Protein AF-A0A356KJX9-F1 (afdb_monomer)

Solvent-accessible surface area (backbone atoms only — not comparable to full-atom values): 5866 Å² total; per-residue (Å²): 135,82,75,45,57,92,79,72,38,79,90,72,83,77,83,80,50,74,64,41,49,51,51,50,51,59,51,48,56,54,34,46,74,7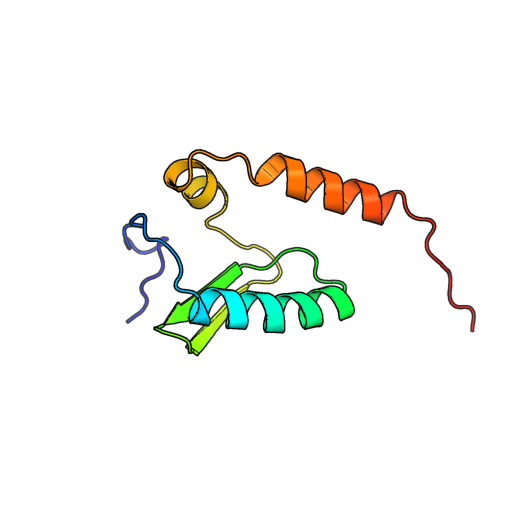4,68,47,87,59,66,33,80,41,64,60,80,78,42,79,76,48,76,34,69,84,81,52,70,63,61,72,55,49,25,64,64,70,73,45,79,63,63,62,62,51,50,54,51,52,50,51,59,69,70,43,80,80,80,75,81,75,132

Secondary structure (DSSP, 8-state):
----GGGTPPP---PPPHHHHHHHHHHHHHHHHTT----EEEEETTEEEEEESSS---HHHHHHHHTS--HHHHHHHHHHHHHS-------

Foldseek 3Di:
DPCPVVVVNDDDADDDDPLLVVLVVVVCVVCVVVVQLDWDFDDDNNDTDDIGRDDDDCQVVVCVRVVHNPPVVSVVVVVVVVPPPPPPPDD

Mean predicted aligned error: 7.29 Å

Radius of gyration: 15.55 Å; Cα contacts (8 Å, |Δi|>4): 58; chains: 1; bounding box: 39×29×47 Å

pLDDT: mean 84.67, std 15.31, range [37.88, 96.56]

Sequence (91 aa):
WRSNIHLGGKAQPGDPTREQLAVAELLGSRLLAEGIMLAGLDLIGTRAVELNVYSTGGLRDANRFAGLDFTQPILDAVERRVAAPTVRTGQ

Structure (mmCIF, N/CA/C/O backbone):
data_AF-A0A356KJX9-F1
#
_entry.id   AF-A0A356KJX9-F1
#
loop_
_atom_site.group_PDB
_atom_site.id
_atom_site.type_symbol
_atom_site.label_atom_id
_atom_site.label_alt_id
_atom_site.label_comp_id
_atom_site.label_asym_id
_atom_site.label_entity_id
_atom_site.label_seq_id
_atom_site.pdbx_PDB_ins_code
_atom_site.Cartn_x
_atom_site.Cartn_y
_atom_site.Cartn_z
_atom_site.occupancy
_atom_site.B_iso_or_equiv
_atom_site.auth_seq_id
_atom_site.auth_comp_id
_atom_site.auth_asym_id
_atom_site.auth_atom_id
_atom_site.pdbx_PDB_model_num
ATOM 1 N N . TRP A 1 1 ? 22.204 9.435 -3.694 1.00 41.22 1 TRP A N 1
ATOM 2 C CA . TRP A 1 1 ? 21.271 9.463 -4.834 1.00 41.22 1 TRP A CA 1
ATOM 3 C C . TRP A 1 1 ? 19.855 9.521 -4.284 1.00 41.22 1 TRP A C 1
ATOM 5 O O . TRP A 1 1 ? 19.465 8.590 -3.600 1.00 41.22 1 TRP A O 1
ATOM 15 N N . ARG A 1 2 ? 19.128 10.633 -4.471 1.00 40.31 2 ARG A N 1
ATOM 16 C CA . ARG A 1 2 ? 17.702 10.739 -4.110 1.00 40.31 2 ARG A CA 1
ATOM 17 C C . ARG A 1 2 ? 16.889 10.557 -5.390 1.00 40.31 2 ARG A C 1
ATOM 19 O O . ARG A 1 2 ? 16.715 11.517 -6.129 1.00 40.31 2 ARG A O 1
ATOM 26 N N . SER A 1 3 ? 16.414 9.343 -5.654 1.00 51.22 3 SER A N 1
ATOM 27 C CA . SER A 1 3 ? 15.561 9.020 -6.814 1.00 51.22 3 SER A CA 1
ATOM 28 C C . SER A 1 3 ? 14.102 9.443 -6.613 1.00 51.22 3 SER A C 1
ATOM 30 O O . SER A 1 3 ? 13.194 8.803 -7.133 1.00 51.22 3 SER A O 1
ATOM 32 N N . ASN A 1 4 ? 13.864 10.512 -5.849 1.00 57.16 4 ASN A N 1
ATOM 33 C CA . ASN A 1 4 ? 12.517 10.969 -5.548 1.00 57.16 4 ASN A CA 1
ATOM 34 C C . ASN A 1 4 ? 11.808 11.284 -6.872 1.00 57.16 4 ASN A C 1
ATOM 36 O O . ASN A 1 4 ? 12.294 12.118 -7.638 1.00 57.16 4 ASN A O 1
ATOM 40 N N . ILE A 1 5 ? 10.669 10.642 -7.148 1.00 57.91 5 ILE A N 1
ATOM 41 C CA . ILE A 1 5 ? 9.859 10.914 -8.350 1.00 57.91 5 ILE A CA 1
ATOM 42 C C . ILE A 1 5 ? 9.541 12.418 -8.443 1.00 57.91 5 ILE A C 1
ATOM 44 O O . ILE A 1 5 ? 9.565 13.010 -9.519 1.00 57.91 5 ILE A O 1
ATOM 48 N N . HIS A 1 6 ? 9.377 13.077 -7.292 1.00 54.50 6 HIS A N 1
ATOM 49 C CA . HIS A 1 6 ? 9.198 14.526 -7.189 1.00 54.50 6 HIS A CA 1
ATOM 50 C C . HIS A 1 6 ? 10.393 15.379 -7.655 1.00 54.50 6 HIS A C 1
ATOM 52 O O . HIS A 1 6 ? 10.194 16.541 -7.988 1.00 54.50 6 HIS A O 1
ATOM 58 N N . LEU A 1 7 ? 11.614 14.836 -7.707 1.00 52.09 7 LEU A N 1
ATOM 59 C CA . LEU A 1 7 ? 12.834 15.537 -8.141 1.00 52.09 7 LEU A CA 1
ATOM 60 C C . LEU A 1 7 ? 13.254 15.180 -9.581 1.00 52.09 7 LEU A C 1
ATOM 62 O O . LEU A 1 7 ? 14.380 15.468 -9.979 1.00 52.09 7 LEU A O 1
ATOM 66 N N . GLY A 1 8 ? 12.363 14.561 -10.366 1.00 53.19 8 GLY A N 1
ATOM 67 C CA . GLY A 1 8 ? 12.605 14.241 -11.780 1.00 53.19 8 GLY A CA 1
ATOM 68 C C . GLY A 1 8 ? 12.906 12.769 -12.073 1.00 53.19 8 GLY A C 1
ATOM 69 O O . GLY A 1 8 ? 13.236 12.432 -13.211 1.00 53.19 8 GLY A O 1
ATOM 70 N N . GLY A 1 9 ? 12.767 11.878 -11.085 1.00 61.53 9 GLY A N 1
ATOM 71 C CA . GLY A 1 9 ? 12.739 10.437 -11.336 1.00 61.53 9 GLY A CA 1
ATOM 72 C C . GLY A 1 9 ? 11.522 10.061 -12.187 1.00 61.53 9 GLY A C 1
ATOM 73 O O . GLY A 1 9 ? 10.402 10.466 -11.884 1.00 61.53 9 GLY A O 1
ATOM 74 N N . LYS A 1 10 ? 11.719 9.290 -13.263 1.00 66.44 10 LYS A N 1
ATOM 75 C CA . LYS A 1 10 ? 10.608 8.739 -14.054 1.00 66.44 10 LYS A CA 1
ATOM 76 C C . LYS A 1 10 ? 10.220 7.380 -13.492 1.00 66.44 10 LYS A C 1
ATOM 78 O O . LYS A 1 10 ? 11.046 6.471 -13.481 1.00 66.44 10 LYS A O 1
ATOM 83 N N . ALA A 1 11 ? 8.968 7.238 -13.071 1.00 74.00 11 ALA A N 1
ATOM 84 C CA . ALA A 1 11 ? 8.429 5.938 -12.708 1.00 74.00 11 ALA A CA 1
ATOM 85 C C . ALA A 1 11 ? 8.309 5.075 -13.975 1.00 74.00 11 ALA A C 1
ATOM 87 O O . ALA A 1 11 ? 7.801 5.540 -14.999 1.00 74.00 11 ALA A O 1
ATOM 88 N N . GLN A 1 12 ? 8.799 3.842 -13.910 1.00 74.06 12 GLN A N 1
ATOM 89 C CA . GLN A 1 12 ? 8.673 2.854 -14.976 1.00 74.06 12 GLN A CA 1
ATOM 90 C C . GLN A 1 12 ? 7.887 1.654 -14.445 1.00 74.06 12 GLN A C 1
ATOM 92 O O . GLN A 1 12 ? 8.045 1.316 -13.270 1.00 74.06 12 GLN A O 1
ATOM 97 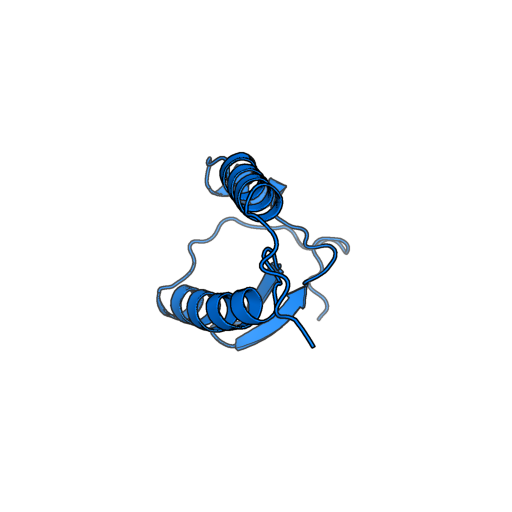N N . PRO A 1 13 ? 7.037 1.029 -15.274 1.00 75.81 13 PRO A N 1
ATOM 98 C CA . PRO A 1 13 ? 6.366 -0.200 -14.888 1.00 75.81 13 PRO A CA 1
ATOM 99 C C . PRO A 1 13 ? 7.399 -1.312 -14.676 1.00 75.81 13 PRO A C 1
ATOM 101 O O . PRO A 1 13 ? 8.373 -1.423 -15.421 1.00 75.81 13 PRO A O 1
ATOM 104 N N . GLY A 1 14 ? 7.167 -2.137 -13.665 1.00 83.06 14 GLY A N 1
ATOM 105 C CA . GLY A 1 14 ? 7.944 -3.333 -13.383 1.00 83.06 14 GLY A CA 1
ATOM 106 C C . GLY A 1 14 ? 7.137 -4.259 -12.487 1.00 83.06 14 GLY A C 1
ATOM 107 O O . GLY A 1 14 ? 6.364 -3.785 -11.652 1.00 83.06 14 GLY A O 1
ATOM 108 N N . ASP A 1 15 ? 7.315 -5.562 -12.672 1.00 87.31 15 ASP A N 1
ATOM 109 C CA . ASP A 1 15 ? 6.644 -6.563 -11.852 1.00 87.31 15 ASP A CA 1
ATOM 110 C C . ASP A 1 15 ? 7.477 -6.844 -10.594 1.00 87.31 15 ASP A C 1
ATOM 112 O O . ASP A 1 15 ? 8.680 -7.113 -10.705 1.00 87.31 15 ASP A O 1
ATOM 116 N N . PRO A 1 16 ? 6.881 -6.782 -9.390 1.00 90.50 16 PRO A N 1
ATOM 117 C CA . PRO A 1 16 ? 7.596 -7.111 -8.167 1.00 90.50 16 PRO A CA 1
ATOM 118 C C . PRO A 1 16 ? 7.970 -8.596 -8.158 1.00 90.50 16 PRO A C 1
ATOM 120 O O . PRO A 1 16 ? 7.164 -9.463 -8.504 1.00 90.50 16 PRO A O 1
ATOM 123 N N . THR A 1 17 ? 9.189 -8.914 -7.724 1.00 94.75 17 THR A N 1
ATOM 124 C CA . THR A 1 17 ? 9.605 -10.312 -7.566 1.00 94.75 17 THR A CA 1
ATOM 125 C C . THR A 1 17 ? 8.900 -10.964 -6.378 1.00 94.75 17 THR A C 1
ATOM 127 O O . THR A 1 17 ? 8.387 -10.295 -5.475 1.00 94.75 17 THR A O 1
ATOM 130 N N . ARG A 1 18 ? 8.920 -12.300 -6.325 1.00 96.38 18 ARG A N 1
ATOM 131 C CA . ARG A 1 18 ? 8.352 -13.063 -5.204 1.00 96.38 18 ARG A CA 1
ATOM 132 C C . ARG A 1 18 ? 8.958 -12.653 -3.859 1.00 96.38 18 ARG A C 1
ATOM 134 O O . ARG A 1 18 ? 8.248 -12.562 -2.864 1.00 96.38 18 ARG A O 1
ATOM 141 N N . GLU A 1 19 ? 10.261 -12.398 -3.824 1.00 96.19 19 GLU A N 1
ATOM 142 C CA . GLU A 1 19 ? 10.976 -11.982 -2.619 1.00 96.19 19 GLU A CA 1
ATOM 143 C C . GLU A 1 19 ? 10.560 -10.576 -2.177 1.00 96.19 19 GLU A C 1
ATOM 145 O O . GLU A 1 19 ? 10.420 -10.327 -0.982 1.00 96.19 19 GLU A O 1
ATOM 150 N N . GLN A 1 20 ? 10.321 -9.666 -3.125 1.00 95.62 20 GLN A N 1
ATOM 151 C CA . GLN A 1 20 ? 9.829 -8.319 -2.828 1.00 95.62 20 GLN A CA 1
ATOM 152 C C . GLN A 1 20 ? 8.412 -8.357 -2.249 1.00 95.62 20 GLN A C 1
ATOM 154 O O . GLN A 1 20 ? 8.138 -7.682 -1.257 1.00 95.62 20 GLN A O 1
ATOM 159 N N . LEU A 1 21 ? 7.540 -9.198 -2.811 1.00 95.31 21 LEU A N 1
ATOM 160 C CA . LEU A 1 21 ? 6.194 -9.421 -2.283 1.00 95.31 21 LEU A CA 1
ATOM 161 C C . LEU A 1 21 ? 6.225 -10.022 -0.872 1.00 95.31 21 LEU A C 1
ATOM 163 O O . LEU A 1 21 ? 5.483 -9.566 -0.007 1.00 95.31 21 LEU A O 1
ATOM 167 N N . ALA A 1 22 ? 7.128 -10.969 -0.603 1.00 96.56 22 ALA A N 1
ATOM 168 C CA . ALA A 1 22 ? 7.284 -11.545 0.733 1.00 96.56 22 ALA A CA 1
ATOM 169 C C . ALA A 1 22 ? 7.711 -10.496 1.780 1.00 96.56 22 ALA A C 1
ATOM 171 O O . ALA A 1 22 ? 7.232 -10.515 2.914 1.00 96.56 22 ALA A O 1
ATOM 172 N N . VAL A 1 23 ? 8.583 -9.550 1.405 1.00 96.19 23 VAL A N 1
ATOM 173 C CA . VAL A 1 23 ? 8.949 -8.420 2.278 1.00 96.19 23 VAL A CA 1
ATOM 174 C C . VAL A 1 23 ? 7.740 -7.515 2.531 1.00 96.19 23 VAL A C 1
ATOM 176 O O . VAL A 1 23 ? 7.495 -7.137 3.679 1.00 96.19 23 VAL A O 1
ATOM 179 N N . ALA A 1 24 ? 6.969 -7.197 1.488 1.00 95.44 24 ALA A N 1
ATOM 180 C CA . ALA A 1 24 ? 5.764 -6.381 1.610 1.00 95.44 24 ALA A CA 1
ATOM 181 C C . ALA A 1 24 ? 4.705 -7.038 2.512 1.00 95.44 24 ALA A C 1
ATOM 183 O O . ALA A 1 24 ? 4.125 -6.361 3.356 1.00 95.44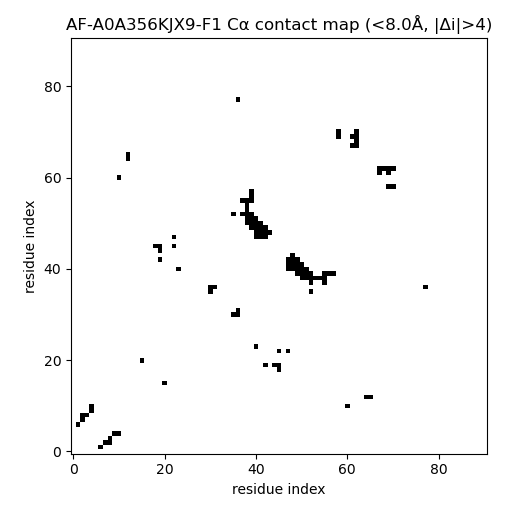 24 ALA A O 1
ATOM 184 N N . GLU A 1 25 ? 4.496 -8.350 2.399 1.00 95.94 25 GLU A N 1
ATOM 185 C CA . GLU A 1 25 ? 3.544 -9.109 3.220 1.00 95.94 25 GLU A CA 1
ATOM 186 C C . GLU A 1 25 ? 3.966 -9.153 4.699 1.00 95.94 25 GLU A C 1
ATOM 188 O O . GLU A 1 25 ? 3.166 -8.869 5.598 1.00 95.94 25 GLU A O 1
ATOM 193 N N . LEU A 1 26 ? 5.252 -9.413 4.963 1.00 95.62 26 LEU A N 1
ATOM 194 C CA . LEU A 1 26 ? 5.802 -9.403 6.319 1.00 95.62 26 LEU A CA 1
ATOM 195 C C . LEU A 1 26 ? 5.636 -8.032 6.989 1.00 95.62 26 LEU A C 1
ATOM 197 O O . LEU A 1 26 ? 5.189 -7.958 8.134 1.00 95.62 26 LEU A O 1
ATOM 201 N N . LEU A 1 27 ? 5.989 -6.948 6.295 1.00 95.06 27 LEU A N 1
ATOM 202 C CA . LEU A 1 27 ? 5.854 -5.594 6.834 1.00 95.06 27 LEU A CA 1
ATOM 203 C C . LEU A 1 27 ? 4.385 -5.182 6.962 1.00 95.06 27 LEU A C 1
ATOM 205 O O . LEU A 1 27 ? 3.998 -4.640 7.995 1.00 95.06 27 LEU A O 1
ATOM 209 N N . GLY A 1 28 ? 3.561 -5.495 5.961 1.00 94.69 28 GLY A N 1
ATOM 210 C CA . GLY A 1 28 ? 2.133 -5.186 5.948 1.00 94.69 28 GLY A CA 1
ATOM 211 C C . GLY A 1 28 ? 1.391 -5.796 7.136 1.00 94.69 28 GLY A C 1
ATOM 212 O O . GLY A 1 28 ? 0.618 -5.102 7.791 1.00 94.69 28 GLY A O 1
ATOM 213 N N . SER A 1 29 ? 1.686 -7.053 7.485 1.00 94.56 29 SER A N 1
ATOM 214 C CA . SER A 1 29 ? 1.072 -7.712 8.649 1.00 94.56 29 SER A CA 1
ATOM 215 C C . SER A 1 29 ? 1.380 -7.001 9.974 1.00 94.56 29 SER A C 1
ATOM 217 O O . SER A 1 29 ? 0.486 -6.816 10.801 1.00 94.56 29 SER A O 1
ATOM 219 N N . ARG A 1 30 ? 2.623 -6.537 10.162 1.00 95.12 30 ARG A N 1
ATOM 220 C CA . ARG A 1 30 ? 3.030 -5.778 11.354 1.00 95.12 30 ARG A CA 1
ATOM 221 C C . ARG A 1 30 ? 2.379 -4.401 11.391 1.00 95.12 30 ARG A C 1
ATOM 223 O O . ARG A 1 30 ? 1.872 -4.003 12.430 1.00 95.12 30 ARG A O 1
ATOM 230 N N . LEU A 1 31 ? 2.352 -3.698 10.261 1.00 94.62 31 LEU A N 1
ATOM 231 C CA . LEU A 1 31 ? 1.725 -2.378 10.160 1.00 94.62 31 LEU A CA 1
ATOM 232 C C . LEU A 1 31 ? 0.230 -2.432 10.460 1.00 94.62 31 LEU A C 1
ATOM 234 O O . LEU A 1 31 ? -0.275 -1.591 11.200 1.00 94.62 31 LEU A O 1
ATOM 238 N N . LEU A 1 32 ? -0.458 -3.458 9.963 1.00 92.06 32 LEU A N 1
ATOM 239 C CA . LEU A 1 32 ? -1.875 -3.647 10.240 1.00 92.06 32 LEU A CA 1
ATOM 240 C C . LEU A 1 32 ? -2.142 -3.895 11.732 1.00 92.06 32 LEU A C 1
ATOM 242 O O . LEU A 1 32 ? -3.124 -3.373 12.262 1.00 92.06 32 LEU A O 1
ATOM 246 N N . ALA A 1 33 ? -1.264 -4.639 12.416 1.00 92.75 33 ALA A N 1
ATOM 247 C CA . ALA A 1 33 ? -1.346 -4.845 13.864 1.00 92.75 33 ALA A CA 1
ATOM 248 C C . ALA A 1 33 ? -1.184 -3.532 14.654 1.00 92.75 33 ALA A C 1
ATOM 250 O O . ALA A 1 33 ? -1.866 -3.335 15.655 1.00 92.75 33 ALA A O 1
ATOM 251 N N . GLU A 1 34 ? -0.364 -2.607 14.151 1.00 92.69 34 GLU A N 1
ATOM 252 C CA . GLU A 1 34 ? -0.189 -1.245 14.686 1.00 92.69 34 GLU A CA 1
ATOM 253 C C . GLU A 1 34 ? -1.293 -0.266 14.223 1.00 92.69 34 GLU A C 1
ATOM 255 O O . GLU A 1 34 ? -1.256 0.928 14.516 1.00 92.69 34 GLU A O 1
ATOM 260 N N . GLY A 1 35 ? -2.297 -0.743 13.478 1.00 91.25 35 GLY A N 1
ATOM 261 C CA . GLY A 1 35 ? -3.417 0.067 12.993 1.00 91.25 35 GLY A CA 1
ATOM 262 C C . GLY A 1 35 ? -3.125 0.901 11.741 1.00 91.25 35 GLY A C 1
ATOM 263 O O . GLY A 1 35 ? -3.981 1.685 11.326 1.00 91.25 35 GLY A O 1
ATOM 264 N N . ILE A 1 36 ? -1.966 0.719 11.109 1.00 93.12 36 ILE A N 1
ATOM 265 C CA . ILE A 1 36 ? -1.586 1.375 9.855 1.00 93.12 36 ILE A CA 1
ATOM 266 C C . ILE A 1 36 ? -2.134 0.544 8.688 1.00 93.12 36 ILE A C 1
ATOM 268 O O . ILE A 1 36 ? -1.620 -0.524 8.369 1.00 93.12 36 ILE A O 1
ATOM 272 N N . MET A 1 37 ? -3.197 1.034 8.046 1.00 91.12 37 MET A N 1
ATOM 273 C CA . MET A 1 37 ? -3.873 0.317 6.951 1.00 91.12 37 MET A CA 1
ATOM 274 C C . MET A 1 37 ? -3.258 0.537 5.569 1.00 91.12 37 MET A C 1
ATOM 276 O O . MET A 1 37 ? -3.493 -0.261 4.665 1.00 91.12 37 MET A O 1
ATOM 280 N N . LEU A 1 38 ? -2.520 1.631 5.382 1.00 93.06 38 LEU A N 1
ATOM 281 C CA . LEU A 1 38 ? -1.939 1.995 4.097 1.00 93.06 38 LEU A CA 1
ATOM 282 C C . LEU A 1 38 ? -0.557 2.603 4.314 1.00 93.06 38 LEU A C 1
ATOM 284 O O . LEU A 1 38 ? -0.398 3.535 5.099 1.00 93.06 38 LEU A O 1
ATOM 288 N N . ALA A 1 39 ? 0.430 2.081 3.592 1.00 94.25 3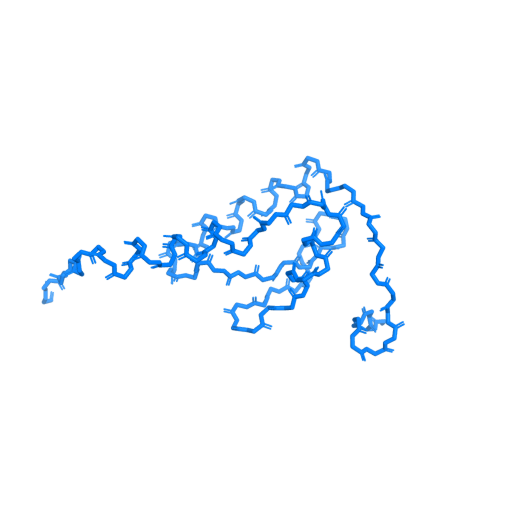9 ALA A N 1
ATOM 289 C CA . ALA A 1 39 ? 1.785 2.604 3.582 1.00 94.25 39 ALA A CA 1
ATOM 290 C C . ALA A 1 39 ? 2.411 2.445 2.193 1.00 94.25 39 ALA A C 1
ATOM 292 O O . ALA A 1 39 ? 2.070 1.530 1.446 1.00 94.25 39 ALA A O 1
ATOM 293 N N . GLY A 1 40 ? 3.336 3.338 1.853 1.00 94.50 40 GLY A N 1
ATOM 294 C CA . GLY A 1 40 ? 4.245 3.178 0.720 1.00 94.50 40 GLY A CA 1
ATOM 295 C C . GLY A 1 40 ? 5.528 2.512 1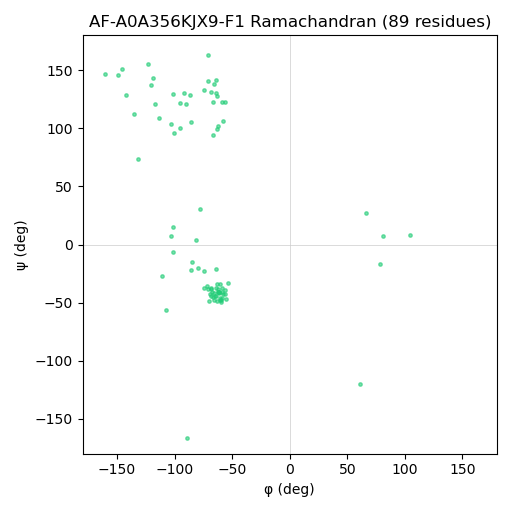.176 1.00 94.50 40 GLY A C 1
ATOM 296 O O . GLY A 1 40 ? 6.109 2.951 2.166 1.00 94.50 40 GLY A O 1
ATOM 297 N N . LEU A 1 41 ? 5.959 1.471 0.469 1.00 93.38 41 LEU A N 1
ATOM 298 C CA . LEU A 1 41 ? 7.187 0.738 0.752 1.00 93.38 41 LEU A CA 1
ATOM 299 C C . LEU A 1 41 ? 8.148 0.879 -0.426 1.00 93.38 41 LEU A C 1
ATOM 301 O O . LEU A 1 41 ? 7.849 0.408 -1.524 1.00 93.38 41 LEU A O 1
ATOM 305 N N . ASP A 1 42 ? 9.326 1.431 -0.157 1.00 92.19 42 ASP A N 1
ATOM 306 C CA . ASP A 1 42 ? 10.384 1.541 -1.152 1.00 92.19 42 ASP A CA 1
ATOM 307 C C . ASP A 1 42 ? 11.423 0.443 -0.924 1.00 92.19 42 ASP A C 1
ATOM 309 O O . ASP A 1 42 ? 11.948 0.259 0.182 1.00 92.19 42 ASP A O 1
ATOM 313 N N . LEU A 1 43 ? 11.740 -0.282 -1.998 1.00 92.38 43 LEU A N 1
ATOM 314 C CA . LEU A 1 43 ? 12.678 -1.401 -1.992 1.00 92.38 43 LEU A CA 1
ATOM 315 C C . LEU A 1 43 ? 13.841 -1.152 -2.957 1.00 92.38 43 LEU A C 1
ATOM 317 O O . LEU A 1 43 ? 13.644 -0.748 -4.101 1.00 92.38 43 LEU A O 1
ATOM 321 N N . ILE A 1 44 ? 15.059 -1.485 -2.520 1.00 91.62 44 ILE A N 1
ATOM 322 C CA . ILE A 1 44 ? 16.211 -1.708 -3.405 1.00 91.62 44 ILE A CA 1
ATOM 323 C C . ILE A 1 44 ? 16.584 -3.187 -3.307 1.00 91.62 44 ILE A C 1
ATOM 325 O O . ILE A 1 44 ? 17.076 -3.656 -2.275 1.00 91.62 44 ILE A O 1
ATOM 329 N N . GLY A 1 45 ? 16.312 -3.945 -4.372 1.00 90.06 45 GLY A N 1
ATOM 330 C CA . GLY A 1 45 ? 16.311 -5.407 -4.299 1.00 90.06 45 GLY A CA 1
ATOM 331 C C . GLY A 1 45 ? 15.258 -5.874 -3.291 1.00 90.06 45 GLY A C 1
ATOM 332 O O . GLY A 1 45 ? 14.084 -5.551 -3.444 1.00 90.06 45 GLY A O 1
ATOM 333 N N . THR A 1 46 ? 15.687 -6.584 -2.245 1.00 92.19 46 THR A N 1
ATOM 334 C CA . THR A 1 46 ? 14.844 -7.049 -1.124 1.00 92.19 46 THR A CA 1
ATOM 335 C C . THR A 1 46 ? 15.011 -6.219 0.154 1.00 92.19 46 THR A C 1
ATOM 337 O O . THR A 1 46 ? 14.501 -6.589 1.210 1.00 92.19 46 THR A O 1
ATOM 340 N N . ARG A 1 47 ? 15.749 -5.103 0.099 1.00 93.12 47 ARG A N 1
ATOM 341 C CA . ARG A 1 47 ? 15.980 -4.236 1.260 1.00 93.12 47 ARG A CA 1
ATOM 342 C C . ARG A 1 47 ? 14.975 -3.092 1.271 1.00 93.12 47 ARG A C 1
ATOM 344 O O . ARG A 1 47 ? 14.953 -2.305 0.327 1.00 93.12 47 ARG A O 1
ATOM 351 N N . ALA A 1 48 ? 14.202 -2.983 2.350 1.00 92.50 48 ALA A N 1
ATOM 352 C CA . ALA A 1 48 ? 13.377 -1.812 2.633 1.00 92.50 48 ALA A CA 1
ATOM 353 C C . ALA A 1 48 ? 14.276 -0.608 2.919 1.00 92.50 48 ALA A C 1
ATOM 355 O O . ALA A 1 48 ? 15.137 -0.672 3.798 1.00 92.50 48 ALA A O 1
ATOM 356 N N . VAL A 1 49 ? 14.097 0.463 2.148 1.00 93.81 49 VAL A N 1
ATOM 357 C CA . VAL A 1 49 ? 14.882 1.700 2.282 1.00 93.81 49 VAL A CA 1
ATOM 358 C C . VAL A 1 49 ? 14.055 2.860 2.818 1.00 93.81 49 VAL A C 1
ATOM 360 O O . VAL A 1 49 ? 14.609 3.728 3.487 1.00 93.81 49 VAL A O 1
ATOM 363 N N . GLU A 1 50 ? 12.743 2.853 2.582 1.00 92.31 50 GLU A N 1
ATOM 364 C CA . GLU A 1 50 ? 11.818 3.868 3.078 1.00 92.31 50 GLU A CA 1
ATOM 365 C C . GLU A 1 50 ? 10.434 3.254 3.317 1.00 92.31 50 GLU A C 1
ATOM 367 O O . GLU A 1 50 ? 10.011 2.341 2.603 1.00 92.31 50 GLU A O 1
ATOM 372 N N . LEU A 1 51 ? 9.739 3.754 4.341 1.00 92.31 51 LEU A N 1
ATOM 373 C CA . LEU A 1 51 ? 8.367 3.379 4.658 1.00 92.31 51 LEU A CA 1
ATOM 374 C C . LEU A 1 51 ? 7.547 4.635 4.975 1.00 92.31 51 LEU A C 1
ATOM 376 O O . LEU A 1 51 ? 7.750 5.283 6.002 1.00 92.31 51 LEU A O 1
ATOM 380 N N . ASN A 1 52 ? 6.599 4.955 4.100 1.00 92.69 52 ASN A N 1
ATOM 381 C CA . ASN A 1 52 ? 5.756 6.142 4.179 1.00 92.69 52 ASN A CA 1
ATOM 382 C C . ASN A 1 52 ? 4.357 5.787 4.687 1.00 92.69 52 ASN A C 1
ATOM 384 O O . ASN A 1 52 ? 3.536 5.275 3.932 1.00 92.69 52 ASN A O 1
ATOM 388 N N . VAL A 1 53 ? 4.071 6.085 5.957 1.00 91.19 53 VAL A N 1
ATOM 389 C CA . VAL A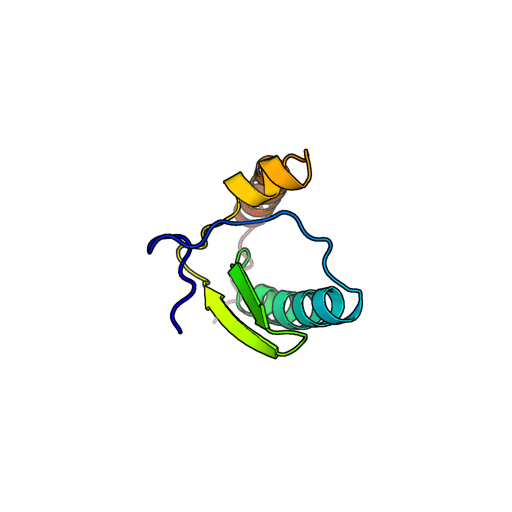 1 53 ? 2.818 5.679 6.638 1.00 91.19 53 VAL A CA 1
ATOM 390 C C . VAL A 1 53 ? 1.764 6.788 6.762 1.00 91.19 53 VAL A C 1
ATOM 392 O O . VAL A 1 53 ? 0.653 6.522 7.203 1.00 91.19 53 VAL A O 1
ATOM 395 N N . TYR A 1 54 ? 2.095 8.029 6.388 1.00 81.19 54 TYR A N 1
ATOM 396 C CA . TYR A 1 54 ? 1.186 9.182 6.513 1.00 81.19 54 TYR A CA 1
ATOM 397 C C . TYR A 1 54 ? 0.635 9.659 5.168 1.00 81.19 54 TYR A C 1
ATOM 399 O O . TYR A 1 54 ? -0.573 9.734 4.978 1.00 81.19 54 TYR A O 1
ATOM 407 N N . SER A 1 55 ? 1.522 9.995 4.230 1.00 80.44 55 SER A N 1
ATOM 408 C CA . SER A 1 55 ? 1.162 10.544 2.919 1.00 80.44 55 SER A CA 1
ATOM 409 C C . SER A 1 55 ? 1.924 9.786 1.840 1.00 80.44 55 SER A C 1
ATOM 411 O O . SER A 1 55 ? 2.925 10.262 1.306 1.00 80.44 55 SER A O 1
ATOM 413 N N . THR A 1 56 ? 1.499 8.547 1.589 1.00 85.75 56 THR A N 1
ATOM 414 C CA . THR A 1 56 ? 2.119 7.721 0.552 1.00 85.75 56 THR A CA 1
ATOM 415 C C . THR A 1 56 ? 1.703 8.188 -0.843 1.00 85.75 56 THR A C 1
ATOM 417 O O . THR A 1 56 ? 0.528 8.450 -1.109 1.00 85.75 56 THR A O 1
ATOM 420 N N . GLY A 1 57 ? 2.685 8.317 -1.735 1.00 85.88 57 GLY A N 1
ATOM 421 C CA . GLY A 1 57 ? 2.474 8.627 -3.145 1.00 85.88 57 GLY A CA 1
ATOM 422 C C . GLY A 1 57 ? 2.292 7.371 -4.002 1.00 85.88 57 GLY A C 1
ATOM 423 O O . GLY A 1 57 ? 2.079 6.269 -3.512 1.00 85.88 57 GLY A O 1
ATOM 424 N N . GLY A 1 58 ? 2.371 7.529 -5.323 1.00 87.38 58 GLY A N 1
ATOM 425 C CA . GLY A 1 58 ? 2.485 6.396 -6.250 1.00 87.38 58 GLY A CA 1
ATOM 426 C C . GLY A 1 58 ? 1.198 5.621 -6.559 1.00 87.38 58 GLY A C 1
ATOM 427 O O . GLY A 1 58 ? 1.161 4.971 -7.596 1.00 87.38 58 GLY A O 1
ATOM 428 N N . LEU A 1 59 ? 0.114 5.745 -5.779 1.00 90.56 59 LEU A N 1
ATOM 429 C CA . LEU A 1 59 ? -1.147 5.014 -6.030 1.00 90.56 59 LEU A CA 1
ATOM 430 C C . LEU A 1 59 ? -1.719 5.257 -7.440 1.00 90.56 59 LEU A C 1
ATOM 432 O O . LEU A 1 59 ? -2.117 4.324 -8.130 1.00 90.56 59 LEU A O 1
ATOM 436 N N . ARG A 1 60 ? -1.698 6.511 -7.911 1.00 90.19 60 ARG A N 1
ATOM 437 C CA . ARG A 1 60 ? -2.133 6.860 -9.275 1.00 90.19 60 ARG A CA 1
ATOM 438 C C . ARG A 1 60 ? -1.268 6.192 -10.346 1.00 90.19 60 ARG A C 1
ATOM 440 O O . ARG A 1 60 ? -1.784 5.763 -11.374 1.00 90.19 60 ARG A O 1
ATOM 447 N N . ASP A 1 61 ? 0.043 6.153 -10.128 1.00 90.38 61 ASP A N 1
ATOM 448 C CA . ASP A 1 61 ? 0.974 5.535 -11.068 1.00 90.38 61 ASP A CA 1
ATOM 449 C C . ASP A 1 61 ? 0.824 4.010 -11.051 1.00 90.38 61 ASP A C 1
ATOM 451 O O . ASP A 1 61 ? 0.805 3.408 -12.118 1.00 90.38 61 ASP A O 1
ATOM 455 N N . ALA A 1 62 ? 0.607 3.406 -9.878 1.00 90.12 62 ALA A N 1
ATOM 456 C CA . ALA A 1 62 ? 0.307 1.986 -9.723 1.00 90.12 62 ALA A CA 1
ATOM 457 C C . ALA A 1 62 ? -0.980 1.590 -10.463 1.00 90.12 62 ALA A C 1
ATOM 459 O O . ALA A 1 62 ? -0.941 0.654 -11.257 1.00 90.12 62 ALA A O 1
ATOM 460 N N . ASN A 1 63 ? -2.076 2.345 -10.294 1.00 92.62 63 ASN A N 1
ATOM 461 C CA . ASN A 1 63 ? -3.316 2.122 -11.049 1.00 92.62 63 ASN A CA 1
ATOM 462 C C . ASN A 1 63 ? -3.052 2.157 -12.563 1.00 92.62 63 ASN A C 1
ATOM 464 O O . ASN A 1 63 ? -3.466 1.264 -13.301 1.00 92.62 63 ASN A O 1
ATOM 468 N N . ARG A 1 64 ? -2.313 3.173 -13.036 1.00 92.38 64 ARG A N 1
ATOM 469 C CA . ARG A 1 64 ? -1.984 3.325 -14.461 1.00 92.38 64 ARG A CA 1
ATOM 470 C C . ARG A 1 64 ? -1.109 2.185 -14.984 1.00 92.38 64 ARG A C 1
ATOM 472 O O . ARG A 1 64 ? -1.349 1.714 -16.089 1.00 92.38 64 ARG A O 1
ATOM 479 N N . PHE A 1 65 ? -0.078 1.787 -14.243 1.00 91.62 65 PHE A N 1
ATOM 480 C CA . PHE A 1 65 ? 0.879 0.773 -14.689 1.00 91.62 65 PHE A CA 1
ATOM 481 C C . PHE A 1 65 ? 0.310 -0.641 -14.634 1.00 91.62 65 PHE A C 1
ATOM 483 O O . PHE A 1 65 ? 0.578 -1.418 -15.543 1.00 91.62 65 PHE A O 1
ATOM 490 N N . ALA A 1 66 ? -0.491 -0.960 -13.617 1.00 90.44 66 ALA A N 1
ATOM 491 C CA . ALA A 1 66 ? -1.148 -2.258 -13.512 1.00 90.44 66 ALA A CA 1
ATOM 492 C C . ALA A 1 66 ? -2.408 -2.361 -14.387 1.00 90.44 66 ALA A C 1
ATOM 494 O O . ALA A 1 66 ? -2.864 -3.464 -14.667 1.00 90.44 66 ALA A O 1
ATOM 495 N N . GLY A 1 67 ? -2.999 -1.229 -14.794 1.00 93.56 67 GLY A N 1
ATOM 496 C CA . GLY A 1 67 ? -4.306 -1.212 -15.455 1.00 93.56 67 GLY A CA 1
ATOM 497 C C . GLY A 1 67 ? -5.442 -1.671 -14.533 1.00 93.56 67 GLY A C 1
ATOM 498 O O . GLY A 1 67 ? -6.441 -2.201 -15.012 1.00 93.56 67 GLY A O 1
ATOM 499 N N . LEU A 1 68 ? -5.275 -1.497 -13.218 1.00 94.25 68 LEU A N 1
ATOM 500 C CA . LEU A 1 68 ? -6.201 -1.932 -12.170 1.00 94.25 68 LEU A CA 1
ATOM 501 C C . LEU A 1 68 ? -6.638 -0.740 -11.314 1.00 94.25 68 LEU A C 1
ATOM 503 O O . LEU A 1 68 ? -5.916 0.250 -11.199 1.00 94.25 68 LEU A O 1
ATOM 507 N N . ASP A 1 69 ? -7.807 -0.850 -10.684 1.00 94.88 69 ASP A N 1
ATOM 508 C CA . ASP A 1 69 ? -8.252 0.101 -9.666 1.00 94.88 69 ASP A CA 1
ATOM 509 C C . ASP A 1 69 ? -7.908 -0.421 -8.266 1.00 94.88 69 ASP A C 1
ATOM 511 O O . ASP A 1 69 ? -8.605 -1.268 -7.707 1.00 94.88 69 ASP A O 1
ATOM 515 N N . PHE A 1 70 ? -6.819 0.092 -7.693 1.00 94.38 70 PHE A N 1
ATOM 516 C CA . PHE A 1 70 ? -6.465 -0.158 -6.297 1.00 94.38 70 PHE A CA 1
ATOM 517 C C . PHE A 1 70 ? -7.171 0.799 -5.330 1.00 94.38 70 PHE A C 1
ATOM 519 O O . PHE A 1 70 ? -7.186 0.546 -4.128 1.00 94.38 70 PHE A O 1
ATOM 526 N N . THR A 1 71 ? -7.756 1.895 -5.815 1.00 94.12 71 THR A N 1
ATOM 527 C CA . THR A 1 71 ? -8.381 2.918 -4.973 1.00 94.12 71 THR A CA 1
ATOM 528 C C . THR A 1 71 ? -9.663 2.400 -4.335 1.00 94.12 71 THR A C 1
ATOM 530 O O . THR A 1 71 ? -9.801 2.517 -3.117 1.00 94.12 71 THR A O 1
ATOM 533 N N . GLN A 1 72 ? -10.560 1.782 -5.110 1.00 95.81 72 GLN A N 1
ATOM 534 C CA . GLN A 1 72 ? -11.824 1.274 -4.567 1.00 95.81 72 GLN A CA 1
ATOM 535 C C . GLN A 1 72 ? -11.619 0.218 -3.460 1.00 95.81 72 GLN A C 1
ATOM 537 O O . GLN A 1 72 ? -12.141 0.420 -2.365 1.00 95.81 72 GLN A O 1
ATOM 542 N N . PRO A 1 73 ? -10.791 -0.836 -3.634 1.00 95.38 73 PRO A N 1
ATOM 543 C CA . PRO A 1 73 ? -10.573 -1.824 -2.573 1.00 95.38 73 PRO A CA 1
ATOM 544 C C . PRO A 1 73 ? -9.975 -1.243 -1.284 1.00 95.38 73 PRO A C 1
ATOM 546 O O . PRO A 1 73 ? -10.287 -1.720 -0.188 1.00 95.38 73 PRO A O 1
ATOM 549 N N . ILE A 1 74 ? -9.113 -0.223 -1.401 1.00 93.50 74 ILE A N 1
ATOM 550 C CA . ILE A 1 74 ? -8.545 0.489 -0.249 1.00 93.50 74 ILE A CA 1
ATOM 551 C C . ILE A 1 74 ? -9.650 1.240 0.498 1.00 93.50 74 ILE A C 1
ATOM 553 O O . ILE A 1 74 ? -9.742 1.119 1.719 1.00 93.50 74 ILE A O 1
ATOM 557 N N . LEU A 1 75 ? -10.499 1.983 -0.217 1.00 93.88 75 LEU A N 1
ATOM 558 C CA . LEU A 1 75 ? -11.623 2.705 0.383 1.00 93.88 75 LEU A CA 1
ATOM 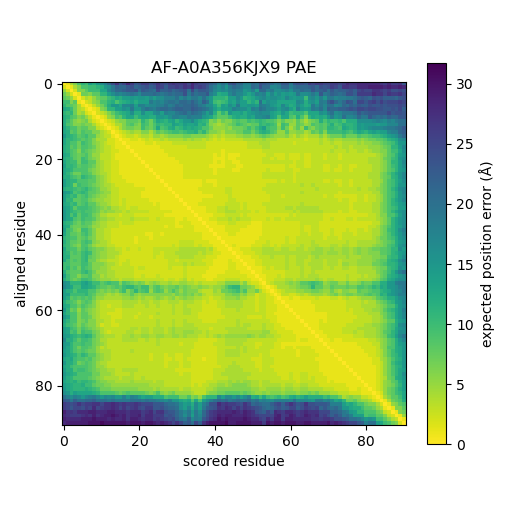559 C C . LEU A 1 75 ? -12.595 1.746 1.069 1.00 93.88 75 LEU A C 1
ATOM 561 O O . LEU A 1 75 ? -12.902 1.947 2.242 1.00 93.88 75 LEU A O 1
ATOM 565 N N . ASP A 1 76 ? -12.964 0.644 0.413 1.00 95.50 76 ASP A N 1
ATOM 566 C CA . ASP A 1 76 ? -13.845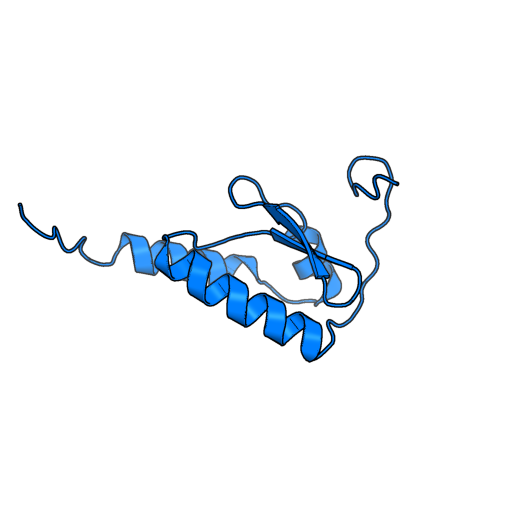 -0.365 1.004 1.00 95.50 76 ASP A CA 1
ATOM 567 C C . ASP A 1 76 ? -13.250 -0.943 2.302 1.00 95.50 76 ASP A C 1
ATOM 569 O O . ASP A 1 76 ? -13.965 -1.239 3.261 1.00 95.50 76 ASP A O 1
ATOM 573 N N . ALA A 1 77 ? -11.926 -1.139 2.357 1.00 92.31 77 ALA A N 1
ATOM 574 C CA . ALA A 1 77 ? -11.247 -1.620 3.559 1.00 92.31 77 ALA A CA 1
ATOM 575 C C . ALA A 1 77 ? -11.290 -0.598 4.702 1.00 92.31 77 ALA A C 1
ATOM 577 O O . ALA A 1 77 ? -11.538 -0.975 5.852 1.00 92.31 77 ALA A O 1
ATOM 578 N N . VAL A 1 78 ? -11.096 0.684 4.385 1.00 91.12 78 VAL A N 1
ATOM 579 C CA . VAL A 1 78 ? -11.215 1.785 5.348 1.00 91.12 78 VAL A CA 1
ATOM 580 C C . VAL A 1 78 ? -12.646 1.875 5.876 1.00 91.12 78 VAL A C 1
ATOM 582 O O . VAL A 1 78 ? -12.844 1.901 7.090 1.00 91.12 78 VAL A O 1
ATOM 585 N N . GLU A 1 79 ? -13.643 1.852 4.991 1.00 94.00 79 GLU A N 1
ATOM 586 C CA . GLU A 1 79 ? -15.063 1.897 5.350 1.00 94.00 79 GLU A CA 1
ATOM 587 C C . GLU A 1 79 ? -15.454 0.731 6.258 1.00 94.00 79 GLU A C 1
ATOM 589 O O . GLU A 1 79 ? -16.064 0.948 7.306 1.00 94.00 79 GLU A O 1
ATOM 594 N N . ARG A 1 80 ? -15.029 -0.499 5.934 1.00 93.31 80 ARG A N 1
ATOM 595 C CA . ARG A 1 80 ? -15.254 -1.670 6.798 1.00 93.31 80 ARG A CA 1
ATOM 596 C C . ARG A 1 80 ? -14.650 -1.492 8.187 1.00 93.31 80 ARG A C 1
ATOM 598 O O . ARG A 1 80 ? -15.280 -1.879 9.169 1.00 93.31 80 ARG A O 1
ATOM 605 N N . ARG A 1 81 ? -13.446 -0.919 8.294 1.00 87.94 81 ARG A N 1
ATOM 606 C CA . ARG A 1 81 ? -12.808 -0.681 9.597 1.00 87.94 81 ARG A CA 1
ATOM 607 C C . ARG A 1 81 ? -13.537 0.387 10.405 1.00 87.94 81 ARG A C 1
ATOM 609 O O . ARG A 1 81 ? -13.640 0.236 11.616 1.00 87.94 81 ARG A O 1
ATOM 616 N N . VAL A 1 82 ? -14.028 1.441 9.757 1.00 89.75 82 VAL A N 1
ATOM 617 C CA . VAL A 1 82 ? -14.784 2.516 10.421 1.00 89.75 82 VAL A CA 1
ATOM 618 C C . VAL A 1 82 ? -16.182 2.046 10.835 1.00 89.75 82 VAL A C 1
ATOM 620 O O . VAL A 1 82 ? -16.667 2.438 11.892 1.00 89.75 82 VAL A O 1
ATOM 623 N N . ALA A 1 83 ? -16.823 1.191 10.035 1.00 91.25 83 ALA A N 1
ATOM 624 C CA . ALA A 1 83 ? -18.130 0.614 10.341 1.00 91.25 83 ALA A CA 1
ATOM 625 C C . ALA A 1 83 ? -18.070 -0.481 11.421 1.00 91.25 83 ALA A C 1
ATOM 627 O O . ALA A 1 83 ? -19.080 -0.762 12.070 1.00 91.25 83 ALA A O 1
ATOM 628 N N . ALA A 1 84 ? -16.907 -1.110 11.620 1.00 81.75 84 ALA A N 1
ATOM 629 C CA . ALA A 1 84 ? -16.716 -2.077 12.688 1.00 81.75 84 ALA A CA 1
ATOM 630 C C . ALA A 1 84 ? -16.895 -1.383 14.053 1.00 81.75 84 ALA A C 1
ATOM 632 O O . ALA A 1 84 ? -16.246 -0.366 14.308 1.00 81.75 84 ALA A O 1
ATOM 633 N N . PRO A 1 85 ? -17.742 -1.912 14.956 1.00 71.31 85 PRO A N 1
ATOM 634 C CA . PRO A 1 85 ? -17.884 -1.353 16.292 1.00 71.31 85 PRO A CA 1
ATOM 635 C C . PRO A 1 85 ? -16.518 -1.314 16.973 1.00 71.31 85 PRO A C 1
ATOM 637 O O . PRO A 1 85 ? -15.868 -2.352 17.115 1.00 71.31 85 PRO A O 1
ATOM 640 N N . THR A 1 86 ? -16.078 -0.131 17.408 1.00 64.12 86 THR A N 1
ATOM 641 C CA . THR A 1 86 ? -14.883 -0.013 18.241 1.00 64.12 86 THR A CA 1
ATOM 642 C C . THR A 1 86 ? -15.106 -0.853 19.490 1.00 64.12 86 THR A C 1
ATOM 644 O O . THR A 1 86 ? -15.880 -0.468 20.371 1.00 64.12 86 THR A O 1
ATOM 647 N N . VAL A 1 87 ? -14.435 -2.003 19.583 1.00 64.00 87 VAL A N 1
ATOM 648 C CA . VAL A 1 87 ? -14.322 -2.727 20.846 1.00 64.00 87 VAL A CA 1
ATOM 649 C C . VAL A 1 87 ? -13.548 -1.798 21.768 1.00 64.00 87 VAL A C 1
ATOM 651 O O . VAL A 1 87 ? -12.333 -1.654 21.660 1.00 64.00 87 VAL A O 1
ATOM 654 N N . ARG A 1 88 ? -14.273 -1.088 22.633 1.00 56.66 88 ARG A N 1
ATOM 655 C CA . ARG A 1 88 ? -13.672 -0.404 23.770 1.00 56.66 88 ARG A CA 1
ATOM 656 C C . ARG A 1 88 ? -13.164 -1.502 24.687 1.00 56.66 88 ARG A C 1
ATOM 658 O O . ARG A 1 88 ? -13.932 -2.042 25.479 1.00 56.66 88 ARG A O 1
ATOM 665 N N . THR A 1 89 ? -11.896 -1.865 24.553 1.00 51.03 89 THR A N 1
ATOM 666 C CA . THR A 1 89 ? -11.195 -2.602 25.599 1.00 51.03 89 THR A CA 1
ATO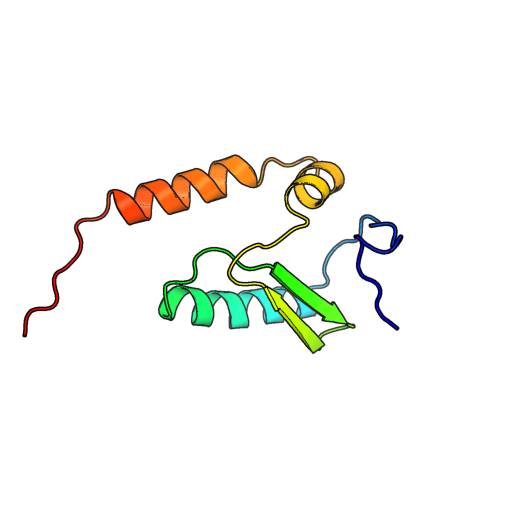M 667 C C . THR A 1 89 ? -11.193 -1.678 26.811 1.00 51.03 89 THR A C 1
ATOM 669 O O . THR A 1 89 ? -10.538 -0.637 26.815 1.00 51.03 89 THR A O 1
ATOM 672 N N . GLY A 1 90 ? -12.087 -1.959 27.754 1.00 57.47 90 GLY A N 1
ATOM 673 C CA . GLY A 1 90 ? -12.246 -1.165 28.957 1.00 57.47 90 GLY A CA 1
ATOM 674 C C . GLY A 1 90 ? -11.059 -1.346 29.898 1.00 57.47 90 GLY A C 1
ATOM 675 O O . GLY A 1 90 ? -10.629 -2.477 30.092 1.00 57.47 90 GLY A O 1
ATOM 676 N N . GLN A 1 91 ? -10.672 -0.213 30.496 1.00 37.88 91 GLN A N 1
ATOM 677 C CA . GLN A 1 91 ? -9.932 -0.017 31.755 1.00 37.88 91 GLN A CA 1
ATOM 678 C C . GLN A 1 91 ? -8.461 -0.441 31.784 1.00 37.88 91 GLN A C 1
ATOM 680 O O . GLN A 1 91 ? -8.159 -1.648 31.711 1.00 37.88 91 GLN A O 1
#

Nearest PDB structures (foldseek):
  6nrd-assembly1_4  TM=2.677E-01  e=1.696E+00  Homo sapiens
  4e1l-assembly1_B  TM=4.210E-01  e=4.415E+00  Clostridioides difficile 630
  4fpi-assembly1_E  TM=3.529E-01  e=7.123E+00  Rhodococcus opacus